Protein AF-A0A1C0ZVG7-F1 (afdb_monomer)

Organism: NCBI:txid512399

Secondary structure (DSSP, 8-state):
--HHHHHHHHHHHHH-TTSPPP--SS-TTSPPPEEEEETTEEEEE-SSSS-EE-PPPGGGG-HHHHHHHHHHTT--

Sequence (76 aa):
MNQEDVKQRIKDYQQADGVHPLTCGLDSKHEKLYPKILEQGLVLLCPNCNYTQTYIPDLFFDDGFYEWLRGMKRLI

Structure (mmCIF, N/CA/C/O backbone):
data_AF-A0A1C0ZVG7-F1
#
_entry.id   AF-A0A1C0ZVG7-F1
#
loop_
_atom_site.group_PDB
_atom_site.id
_atom_site.type_symbol
_atom_site.label_atom_id
_atom_site.label_alt_id
_atom_site.label_comp_id
_atom_site.label_asym_id
_atom_site.label_entity_id
_atom_site.label_seq_id
_atom_site.pdbx_PDB_ins_code
_atom_site.Cartn_x
_atom_site.Cartn_y
_atom_site.Cartn_z
_atom_site.occupancy
_atom_site.B_iso_or_equiv
_atom_site.auth_seq_id
_atom_site.auth_comp_id
_atom_site.auth_asym_id
_atom_site.auth_atom_id
_atom_site.pdbx_PDB_model_num
ATOM 1 N N . MET A 1 1 ? -4.487 -9.284 13.768 1.00 78.56 1 MET A N 1
ATOM 2 C CA . MET A 1 1 ? -3.580 -8.173 13.413 1.00 78.56 1 MET A CA 1
ATOM 3 C C . MET A 1 1 ? -4.399 -6.911 13.177 1.00 78.56 1 MET A C 1
ATOM 5 O O . MET A 1 1 ? -5.496 -7.033 12.642 1.00 78.56 1 MET A O 1
ATOM 9 N N . ASN A 1 2 ? -3.935 -5.738 13.620 1.00 91.75 2 ASN A N 1
ATOM 10 C CA . ASN A 1 2 ? -4.686 -4.490 13.440 1.00 91.75 2 ASN A CA 1
ATOM 11 C C . ASN A 1 2 ? -4.369 -3.839 12.071 1.00 91.75 2 ASN A C 1
ATOM 13 O O . ASN A 1 2 ? -3.404 -4.208 11.404 1.00 91.75 2 ASN A O 1
ATOM 17 N N . GLN A 1 3 ? -5.184 -2.878 11.625 1.00 94.06 3 GLN A N 1
ATOM 18 C CA . GLN A 1 3 ? -4.999 -2.237 10.312 1.00 94.06 3 GLN A CA 1
ATOM 19 C C . GLN A 1 3 ? -3.718 -1.392 10.208 1.00 94.06 3 GLN A C 1
ATOM 21 O O . GLN A 1 3 ? -3.172 -1.262 9.112 1.00 94.06 3 GLN A O 1
ATOM 26 N N . GLU A 1 4 ? -3.226 -0.826 11.313 1.00 95.94 4 GLU A N 1
ATOM 27 C CA . GLU A 1 4 ? -1.963 -0.078 11.331 1.00 95.94 4 GLU A CA 1
ATOM 28 C C . GLU A 1 4 ? -0.761 -1.006 11.122 1.00 95.94 4 GLU A C 1
ATOM 30 O O . GLU A 1 4 ? 0.152 -0.657 10.372 1.00 95.94 4 GLU A O 1
ATOM 35 N N . ASP A 1 5 ? -0.800 -2.220 11.677 1.00 95.38 5 ASP A N 1
ATOM 36 C CA . ASP A 1 5 ? 0.225 -3.240 11.452 1.00 95.38 5 ASP A CA 1
ATOM 37 C C . ASP A 1 5 ? 0.301 -3.582 9.956 1.00 95.38 5 ASP A C 1
ATOM 39 O O . ASP A 1 5 ? 1.368 -3.497 9.352 1.00 95.38 5 ASP A O 1
ATOM 43 N N . VAL A 1 6 ? -0.837 -3.895 9.322 1.00 96.50 6 VAL A N 1
ATOM 44 C CA . VAL A 1 6 ? -0.894 -4.246 7.889 1.00 96.50 6 VAL A CA 1
ATOM 45 C C . VAL A 1 6 ? -0.450 -3.072 7.014 1.00 96.50 6 VAL A C 1
ATOM 47 O O . VAL A 1 6 ? 0.332 -3.242 6.079 1.00 96.50 6 VAL A O 1
ATOM 50 N N . LYS A 1 7 ? -0.881 -1.852 7.346 1.00 97.25 7 LYS A N 1
ATOM 51 C CA . LYS A 1 7 ? -0.423 -0.621 6.689 1.00 97.25 7 LYS A CA 1
ATOM 52 C C . LYS A 1 7 ? 1.094 -0.463 6.778 1.00 97.25 7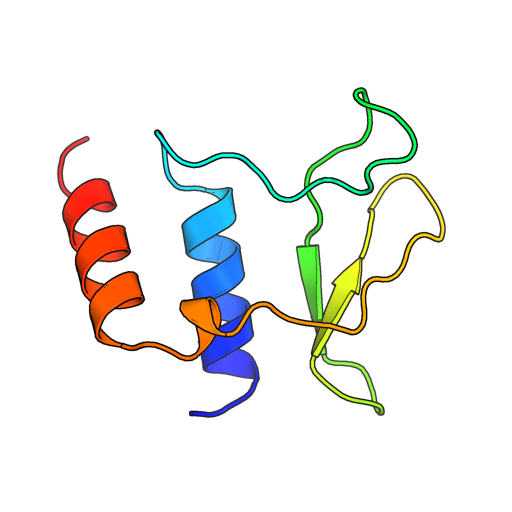 LYS A C 1
ATOM 54 O O . LYS A 1 7 ? 1.712 -0.071 5.788 1.00 97.25 7 LYS A O 1
ATOM 59 N N . GLN A 1 8 ? 1.704 -0.778 7.919 1.00 96.25 8 GLN A N 1
ATOM 60 C CA . GLN A 1 8 ? 3.156 -0.745 8.066 1.00 96.25 8 GLN A CA 1
ATOM 61 C C . GLN A 1 8 ? 3.841 -1.847 7.245 1.00 96.25 8 GLN A C 1
ATOM 63 O O . GLN A 1 8 ? 4.814 -1.553 6.554 1.00 96.25 8 GLN A O 1
ATOM 68 N N . ARG A 1 9 ? 3.295 -3.072 7.218 1.00 96.12 9 ARG A N 1
ATOM 69 C CA . ARG A 1 9 ? 3.810 -4.173 6.377 1.00 96.12 9 ARG A CA 1
ATOM 70 C C . ARG A 1 9 ? 3.849 -3.800 4.897 1.00 96.12 9 ARG A C 1
ATOM 72 O O . ARG A 1 9 ? 4.851 -4.029 4.227 1.00 96.12 9 ARG A O 1
ATOM 79 N N . ILE A 1 10 ? 2.789 -3.165 4.398 1.00 96.62 10 ILE A N 1
ATOM 80 C CA . ILE A 1 10 ? 2.720 -2.678 3.013 1.00 96.62 10 ILE A CA 1
ATOM 81 C C . ILE A 1 10 ? 3.787 -1.607 2.751 1.00 96.62 10 ILE A C 1
ATOM 83 O O . ILE A 1 10 ? 4.428 -1.627 1.700 1.00 96.62 10 ILE A O 1
ATOM 87 N N . LYS A 1 11 ? 3.996 -0.667 3.684 1.00 95.81 11 LYS A N 1
ATOM 88 C CA . LYS A 1 11 ? 5.048 0.354 3.545 1.00 95.81 11 LYS A CA 1
ATOM 89 C C . LYS A 1 11 ? 6.432 -0.280 3.46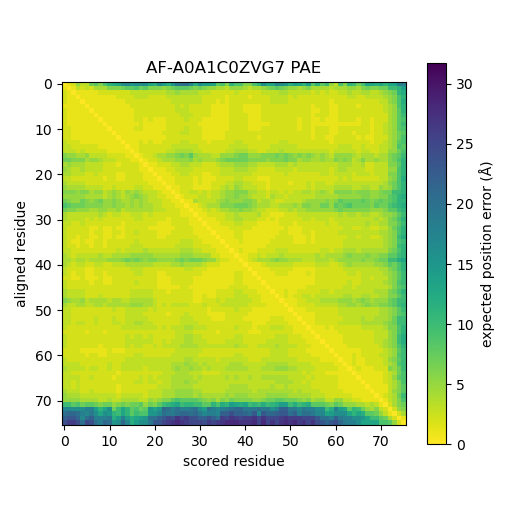9 1.00 95.81 11 LYS A C 1
ATOM 91 O O . LYS A 1 11 ? 7.213 0.099 2.602 1.00 95.81 11 LYS A O 1
ATOM 96 N N . ASP A 1 12 ? 6.712 -1.242 4.343 1.00 94.94 12 ASP A N 1
ATOM 97 C CA . ASP A 1 12 ? 7.987 -1.955 4.344 1.00 94.94 12 ASP A CA 1
ATOM 98 C C . ASP A 1 12 ? 8.194 -2.713 3.032 1.00 94.94 12 ASP A C 1
ATOM 100 O O . ASP A 1 12 ? 9.275 -2.635 2.456 1.00 94.94 12 ASP A O 1
ATOM 104 N N . TYR A 1 13 ? 7.149 -3.369 2.522 1.00 95.25 13 TYR A N 1
ATOM 105 C CA . TYR A 1 13 ? 7.181 -4.061 1.235 1.00 95.25 13 TYR A CA 1
ATOM 106 C C . TYR A 1 13 ? 7.495 -3.105 0.083 1.00 95.25 13 TYR A C 1
ATOM 108 O O . TYR A 1 13 ? 8.407 -3.352 -0.693 1.00 95.25 13 TYR A O 1
ATOM 116 N N . GLN A 1 14 ? 6.809 -1.961 -0.002 1.00 94.31 14 GLN A N 1
ATOM 117 C CA . GLN A 1 14 ? 7.039 -0.978 -1.071 1.00 94.31 14 GLN A CA 1
ATOM 118 C C . GLN A 1 14 ? 8.445 -0.346 -1.040 1.00 94.31 14 GLN A C 1
ATOM 120 O O . GLN A 1 14 ? 8.867 0.246 -2.041 1.00 94.31 14 GLN A O 1
ATOM 125 N N . GLN A 1 15 ? 9.151 -0.452 0.090 1.00 92.38 15 GLN A N 1
ATOM 126 C CA . GLN A 1 15 ? 10.533 -0.003 0.284 1.00 92.38 15 GLN A CA 1
ATOM 127 C C . GLN A 1 15 ? 11.573 -1.119 0.129 1.00 92.38 15 GLN A C 1
ATOM 129 O O . GLN A 1 15 ? 12.760 -0.813 0.136 1.00 92.38 15 GLN A O 1
ATOM 134 N N . ALA A 1 16 ? 11.163 -2.385 0.060 1.00 90.56 16 ALA A N 1
ATOM 135 C CA . ALA A 1 16 ? 12.094 -3.499 -0.011 1.00 90.56 16 ALA A CA 1
ATOM 136 C C . ALA A 1 16 ? 12.681 -3.627 -1.420 1.00 90.56 16 ALA A C 1
ATOM 138 O O . ALA A 1 16 ? 11.957 -3.599 -2.419 1.00 90.56 16 ALA A O 1
ATOM 139 N N . ASP A 1 17 ? 13.994 -3.819 -1.491 1.00 84.19 17 ASP A N 1
ATOM 140 C CA . ASP A 1 17 ? 14.659 -4.170 -2.737 1.00 84.19 17 ASP A CA 1
ATOM 141 C C . ASP A 1 17 ? 14.394 -5.648 -3.056 1.00 84.19 17 ASP A C 1
ATOM 143 O O . ASP A 1 17 ? 14.458 -6.516 -2.185 1.00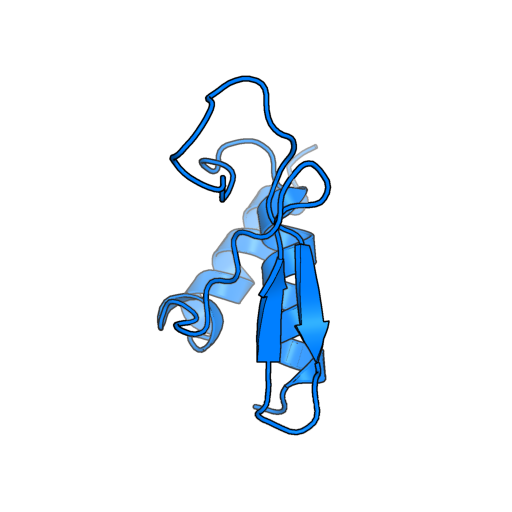 84.19 17 ASP A O 1
ATOM 147 N N . GLY A 1 18 ? 14.059 -5.943 -4.313 1.00 85.25 18 GLY A N 1
ATOM 148 C CA . GLY A 1 18 ? 13.803 -7.31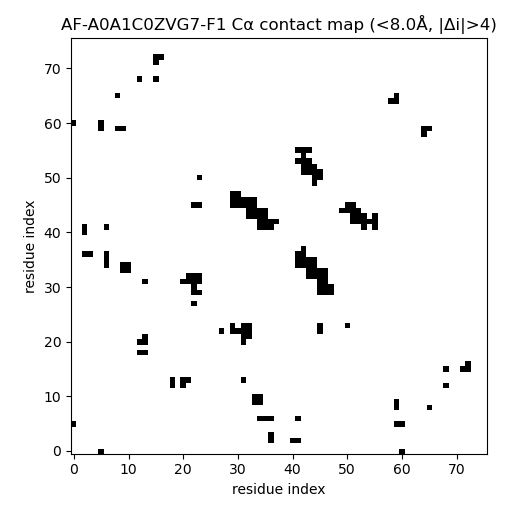2 -4.777 1.00 85.25 18 GLY A CA 1
ATOM 149 C C . GLY A 1 18 ? 12.339 -7.759 -4.764 1.00 85.25 18 GLY A C 1
ATOM 150 O O . GLY A 1 18 ? 12.062 -8.895 -5.143 1.00 85.25 18 GLY A O 1
ATOM 151 N N . VAL A 1 19 ? 11.393 -6.886 -4.401 1.00 90.06 19 VAL A N 1
ATOM 152 C CA . VAL A 1 19 ? 9.958 -7.147 -4.594 1.00 90.06 19 VAL A CA 1
ATOM 153 C C . VAL A 1 19 ? 9.385 -6.307 -5.732 1.00 90.06 19 VAL A C 1
ATOM 155 O O . VAL A 1 19 ? 9.860 -5.210 -6.029 1.00 90.06 19 VAL A O 1
ATOM 158 N N . HIS A 1 20 ? 8.329 -6.808 -6.373 1.00 91.75 20 HIS A N 1
ATOM 159 C CA . HIS A 1 20 ? 7.611 -6.022 -7.370 1.00 91.75 20 HIS A CA 1
ATOM 160 C C . HIS A 1 20 ? 6.724 -4.980 -6.679 1.00 91.75 20 HIS A C 1
ATOM 162 O O . HIS A 1 20 ? 5.889 -5.356 -5.848 1.00 91.75 20 HIS A O 1
ATOM 168 N N . PRO A 1 21 ? 6.869 -3.685 -7.011 1.00 93.69 21 PRO A N 1
ATOM 169 C CA . PRO A 1 21 ? 6.084 -2.639 -6.378 1.00 93.69 21 PRO A CA 1
ATOM 170 C C . PRO A 1 21 ? 4.602 -2.774 -6.724 1.00 93.69 21 PRO A C 1
ATOM 172 O O . PRO A 1 21 ? 4.240 -3.117 -7.852 1.00 93.69 21 PRO A O 1
ATOM 175 N N . LEU A 1 22 ? 3.734 -2.436 -5.771 1.00 95.50 22 LEU A N 1
ATOM 176 C CA . LEU A 1 22 ? 2.301 -2.342 -6.050 1.00 95.50 22 LEU A CA 1
ATOM 177 C C . LEU A 1 22 ? 2.053 -1.042 -6.819 1.00 95.50 22 LEU A C 1
ATOM 179 O O . LEU A 1 22 ? 2.402 0.037 -6.331 1.00 95.50 22 LEU A O 1
ATOM 183 N N . THR A 1 23 ? 1.453 -1.141 -8.002 1.00 95.75 23 THR A N 1
ATOM 184 C CA . THR A 1 23 ? 1.147 -0.014 -8.898 1.00 95.75 23 THR A CA 1
ATOM 185 C C . THR A 1 23 ? -0.335 -0.023 -9.267 1.00 95.75 23 THR A C 1
ATOM 187 O O . THR A 1 23 ? -1.027 -1.017 -9.062 1.00 95.75 23 THR A O 1
ATOM 190 N N . CYS A 1 24 ? -0.848 1.092 -9.793 1.00 95.12 24 CYS A N 1
AT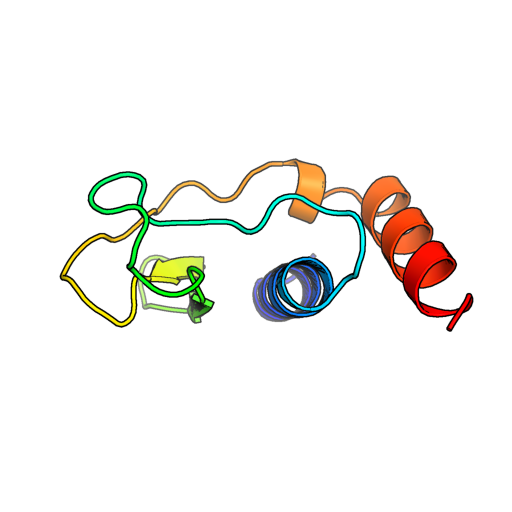OM 191 C CA . CYS A 1 24 ? -2.272 1.217 -10.129 1.00 95.12 24 CYS A CA 1
ATOM 192 C C . CYS A 1 24 ? -2.707 0.443 -11.386 1.00 95.12 24 CYS A C 1
ATOM 194 O O . CYS A 1 24 ? -3.897 0.395 -11.677 1.00 95.12 24 CYS A O 1
ATOM 196 N N . GLY A 1 25 ? -1.769 -0.106 -12.166 1.00 91.25 25 GLY A N 1
ATOM 197 C CA . GLY A 1 25 ? -2.049 -0.850 -13.401 1.00 91.25 25 GLY A CA 1
ATOM 198 C C . GLY A 1 25 ? -2.592 -0.024 -14.579 1.00 91.25 25 GLY A C 1
ATOM 199 O O . GLY A 1 25 ? -2.691 -0.558 -15.678 1.00 91.25 25 GLY A O 1
ATOM 200 N N . LEU A 1 26 ? -2.924 1.257 -14.378 1.00 92.88 26 LEU A N 1
ATOM 201 C CA . LEU A 1 26 ? -3.472 2.142 -15.416 1.00 92.88 26 LEU A CA 1
ATOM 202 C C . LEU A 1 26 ? -2.388 2.812 -16.267 1.00 92.88 26 LEU A C 1
ATOM 204 O O . LEU A 1 26 ? -2.529 2.908 -17.482 1.00 92.88 26 LEU A O 1
ATOM 208 N N . ASP A 1 27 ? -1.316 3.275 -15.629 1.00 92.12 27 ASP A N 1
ATOM 209 C CA . ASP A 1 27 ? -0.147 3.862 -16.284 1.00 92.12 27 ASP A CA 1
ATOM 210 C C . ASP A 1 27 ? 1.106 3.380 -15.546 1.00 92.12 27 ASP A C 1
ATOM 212 O O . ASP A 1 27 ? 1.199 3.476 -14.319 1.00 92.12 27 ASP A O 1
ATOM 216 N N . SER A 1 28 ? 2.070 2.842 -16.292 1.00 88.88 28 SER A N 1
ATOM 217 C CA . SER A 1 28 ? 3.335 2.340 -15.749 1.00 88.88 28 SER A CA 1
ATOM 218 C C . SER A 1 28 ? 4.260 3.447 -15.239 1.00 88.88 28 SER A C 1
ATOM 220 O O . SER A 1 28 ? 5.225 3.151 -14.536 1.00 88.88 28 SER A O 1
ATOM 222 N N . LYS A 1 29 ? 3.976 4.713 -15.567 1.00 93.44 29 LYS A N 1
ATOM 223 C CA . LYS A 1 29 ? 4.694 5.890 -15.064 1.00 93.44 29 LYS A CA 1
ATOM 224 C C . LYS A 1 29 ? 4.162 6.399 -13.727 1.00 93.44 29 LYS A C 1
ATOM 226 O O . LYS A 1 29 ? 4.806 7.254 -13.125 1.00 93.44 29 LYS A O 1
ATOM 231 N N . HIS A 1 30 ? 3.001 5.924 -13.275 1.00 95.50 30 HIS A N 1
ATOM 232 C CA . HIS A 1 30 ? 2.482 6.302 -11.966 1.00 95.50 30 HIS A CA 1
ATOM 233 C C . HIS A 1 30 ? 3.349 5.723 -10.846 1.00 95.50 30 HIS A C 1
ATOM 235 O O . HIS A 1 30 ? 3.905 4.628 -10.942 1.00 95.50 30 HIS A O 1
ATOM 241 N N . GLU A 1 31 ? 3.434 6.470 -9.756 1.00 96.44 31 GLU A N 1
ATOM 242 C CA . GLU A 1 31 ? 4.138 6.074 -8.554 1.00 96.44 31 GLU A CA 1
ATOM 243 C C . GLU A 1 31 ? 3.427 4.908 -7.850 1.00 96.44 31 GLU A C 1
ATOM 245 O O . GLU A 1 31 ? 2.268 4.554 -8.107 1.00 96.44 31 GLU A O 1
ATOM 250 N N . LYS A 1 32 ? 4.169 4.303 -6.922 1.00 96.50 32 LYS A N 1
ATOM 251 C CA . LYS A 1 32 ? 3.732 3.165 -6.116 1.00 96.50 32 LYS A CA 1
ATOM 252 C C . LYS A 1 32 ? 2.453 3.502 -5.345 1.00 96.50 32 LYS A C 1
ATOM 254 O O . LYS A 1 32 ? 2.304 4.598 -4.804 1.00 96.50 32 LYS A O 1
ATOM 259 N N . LEU A 1 33 ? 1.556 2.524 -5.230 1.00 97.38 33 LEU A N 1
ATOM 260 C CA . LEU A 1 33 ? 0.388 2.642 -4.3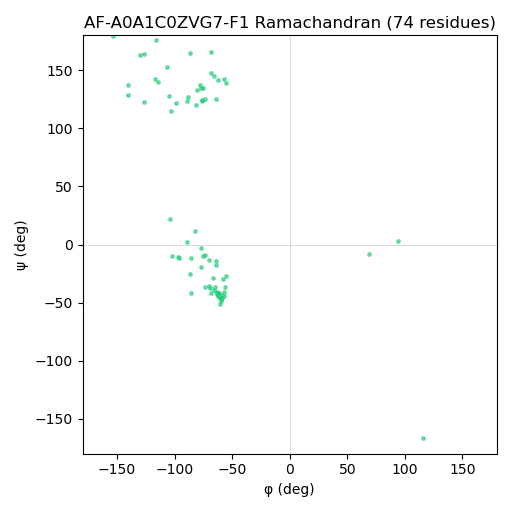64 1.00 97.38 33 LEU A CA 1
ATOM 261 C C . LEU A 1 33 ? 0.823 2.802 -2.903 1.00 97.38 33 LEU A C 1
ATOM 263 O O . LEU A 1 33 ? 1.741 2.114 -2.448 1.00 97.38 33 LEU A O 1
ATOM 267 N N . TYR A 1 34 ? 0.121 3.643 -2.147 1.00 97.00 34 TYR A N 1
ATOM 268 C CA . TYR A 1 34 ? 0.369 3.821 -0.717 1.00 97.00 34 TYR A CA 1
ATOM 269 C C . TYR A 1 34 ? -0.847 3.410 0.126 1.00 97.00 34 TYR A C 1
ATOM 271 O O . TYR A 1 34 ? -1.989 3.647 -0.275 1.00 97.00 34 TYR A O 1
ATOM 279 N N . PRO A 1 35 ? -0.628 2.795 1.302 1.00 97.88 35 PRO A N 1
ATOM 280 C CA . PRO A 1 35 ? -1.712 2.383 2.181 1.00 97.88 35 PRO A CA 1
ATOM 281 C C . PRO A 1 35 ? -2.288 3.563 2.974 1.00 97.88 35 PRO A C 1
ATOM 283 O O . PRO A 1 35 ? -1.545 4.369 3.547 1.00 97.88 35 PRO A O 1
ATOM 286 N N . LYS A 1 36 ? -3.618 3.627 3.079 1.00 97.56 36 LYS A N 1
ATOM 287 C CA . LYS A 1 36 ? -4.353 4.606 3.892 1.00 97.56 36 LYS A CA 1
ATOM 288 C C . LYS A 1 36 ? -5.548 3.939 4.571 1.00 97.56 36 LYS A C 1
ATOM 290 O O . LYS A 1 36 ? -6.255 3.159 3.947 1.00 97.56 36 LYS A O 1
ATOM 295 N N . ILE A 1 37 ? -5.775 4.259 5.841 1.00 97.12 37 ILE A N 1
ATOM 296 C CA . ILE A 1 37 ? -6.978 3.834 6.565 1.00 97.12 37 ILE A CA 1
ATOM 297 C C . ILE A 1 37 ? -8.042 4.907 6.358 1.00 97.12 37 ILE A C 1
ATOM 299 O O . ILE A 1 37 ? -7.795 6.086 6.618 1.00 97.12 37 ILE A O 1
ATOM 303 N N . LEU A 1 38 ? -9.190 4.489 5.841 1.00 95.2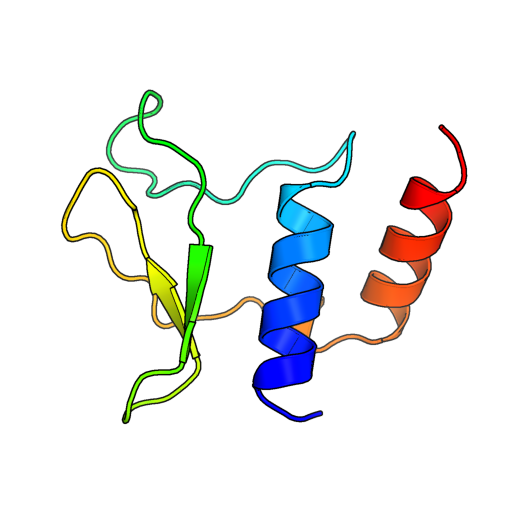5 38 LEU A N 1
ATOM 304 C CA . LEU A 1 38 ? -10.397 5.290 5.661 1.00 95.25 38 LEU A CA 1
ATOM 305 C C . LEU A 1 38 ? -11.515 4.705 6.540 1.00 95.25 38 LEU A C 1
ATOM 307 O O . LEU A 1 38 ? -11.326 3.659 7.159 1.00 95.25 38 LEU A O 1
ATOM 311 N N . GLU A 1 39 ? -12.683 5.347 6.587 1.00 93.50 39 GLU A N 1
ATOM 312 C CA . GLU A 1 39 ? -13.830 4.867 7.383 1.00 93.50 39 GLU A CA 1
ATOM 313 C C . GLU A 1 39 ? -14.245 3.434 7.011 1.00 93.50 39 GLU A C 1
ATOM 315 O O . GLU A 1 39 ? -14.554 2.625 7.881 1.00 93.50 39 GLU A O 1
ATOM 320 N N . GLN A 1 40 ? -14.166 3.088 5.724 1.00 91.06 40 GLN A N 1
ATOM 321 C CA . GLN A 1 40 ? -14.441 1.746 5.204 1.00 91.06 40 GLN A CA 1
ATOM 322 C C . GLN A 1 40 ? -13.309 0.722 5.431 1.00 91.06 40 GLN A C 1
ATOM 324 O O . GLN A 1 40 ? -13.458 -0.441 5.061 1.00 91.06 40 GLN A O 1
ATOM 329 N N . GLY A 1 41 ? -12.175 1.137 6.005 1.00 94.56 41 GLY A N 1
ATOM 330 C CA . GLY A 1 41 ? -11.016 0.289 6.286 1.00 94.56 41 GLY A CA 1
ATOM 331 C C . GLY A 1 41 ? -9.748 0.657 5.511 1.00 94.56 41 GLY A C 1
ATOM 332 O O . GLY A 1 41 ? -9.618 1.743 4.940 1.00 94.56 41 GLY A O 1
ATOM 333 N N . LEU A 1 42 ? -8.774 -0.255 5.538 1.00 97.25 42 LEU A N 1
ATOM 334 C CA . LEU A 1 42 ? -7.473 -0.095 4.888 1.00 97.25 42 LEU A CA 1
ATOM 335 C C . LEU A 1 42 ? -7.593 -0.244 3.365 1.00 97.25 42 LEU A C 1
ATOM 337 O O . LEU A 1 42 ? -8.055 -1.270 2.877 1.00 97.25 42 LEU A O 1
ATOM 341 N N . VAL A 1 43 ? -7.117 0.756 2.625 1.00 97.75 43 VAL A N 1
ATOM 342 C CA . VAL A 1 43 ? -7.085 0.768 1.156 1.00 97.75 43 VAL A CA 1
ATOM 343 C C . VAL A 1 43 ? -5.700 1.144 0.630 1.00 97.75 43 VAL A C 1
ATOM 345 O O . VAL A 1 43 ? -4.885 1.730 1.346 1.00 97.75 43 VAL A O 1
ATOM 348 N N . LEU A 1 44 ? -5.451 0.846 -0.644 1.00 97.88 44 LEU A N 1
ATOM 349 C CA . LEU A 1 44 ? -4.293 1.306 -1.407 1.00 97.88 44 LEU A CA 1
ATOM 350 C C . LEU A 1 44 ? -4.712 2.406 -2.385 1.00 97.88 44 LEU A C 1
ATOM 352 O O . LEU A 1 44 ? -5.642 2.220 -3.171 1.00 97.88 44 LEU A O 1
ATOM 356 N N . LEU A 1 45 ? -4.012 3.536 -2.356 1.00 97.75 45 LEU A N 1
ATOM 357 C CA . LEU A 1 45 ? -4.303 4.697 -3.195 1.00 97.75 45 LEU A CA 1
ATOM 358 C C . LEU A 1 45 ? -3.169 4.958 -4.178 1.00 97.75 45 LEU A C 1
ATOM 360 O O . LEU A 1 45 ? -1.994 4.857 -3.822 1.00 97.75 45 LEU A O 1
ATOM 364 N N . CYS A 1 46 ? -3.525 5.323 -5.409 1.00 97.62 46 CYS A N 1
ATOM 365 C CA . CYS A 1 46 ? -2.568 5.891 -6.348 1.00 97.62 46 CYS A CA 1
ATOM 366 C C . CYS A 1 46 ? -2.372 7.382 -6.036 1.00 97.62 46 CYS A C 1
ATOM 368 O O . CYS A 1 46 ? -3.357 8.093 -5.847 1.00 97.62 46 CYS A O 1
ATOM 370 N N . PRO A 1 47 ? -1.132 7.890 -5.975 1.00 96.75 47 PRO A N 1
ATOM 371 C CA . PRO A 1 47 ? -0.899 9.317 -5.756 1.00 96.75 47 PRO A CA 1
ATOM 372 C C . PRO A 1 47 ? -1.136 10.164 -7.016 1.00 96.75 47 PRO A C 1
ATOM 374 O O . PRO A 1 47 ? -1.344 11.368 -6.900 1.00 96.75 47 PRO A O 1
ATOM 377 N N . ASN A 1 48 ? -1.134 9.561 -8.211 1.00 97.94 48 ASN A N 1
ATOM 378 C CA . ASN A 1 48 ? -1.229 10.296 -9.479 1.00 97.94 48 ASN A CA 1
ATOM 379 C C . ASN A 1 48 ? -2.625 10.250 -10.119 1.00 97.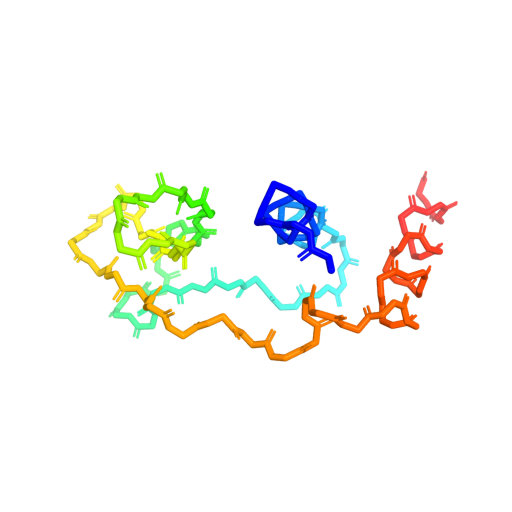94 48 ASN A C 1
ATOM 381 O O . ASN A 1 48 ? -2.877 10.974 -11.079 1.00 97.94 48 ASN A O 1
ATOM 385 N N . CYS A 1 49 ? -3.544 9.417 -9.621 1.00 96.06 49 CYS A N 1
ATOM 386 C CA . CYS A 1 49 ? -4.911 9.336 -10.136 1.00 96.06 49 CYS A CA 1
ATOM 387 C C . CYS A 1 49 ? -5.904 8.850 -9.072 1.00 96.06 49 CYS A C 1
ATOM 389 O O . CYS A 1 49 ? -5.531 8.511 -7.954 1.00 96.06 49 CYS A O 1
ATOM 391 N N . ASN A 1 50 ? -7.182 8.754 -9.442 1.00 96.00 50 ASN A N 1
ATOM 392 C CA . ASN A 1 50 ? -8.263 8.377 -8.524 1.00 96.00 50 ASN A CA 1
ATOM 393 C C . ASN A 1 50 ? -8.397 6.855 -8.311 1.00 96.00 50 ASN A C 1
ATOM 395 O O . ASN A 1 50 ? -9.398 6.396 -7.758 1.00 96.00 50 ASN A O 1
ATOM 399 N N . TYR A 1 51 ? -7.422 6.057 -8.762 1.00 96.31 51 TYR A N 1
ATOM 400 C CA . TYR A 1 51 ? -7.442 4.613 -8.552 1.00 96.31 51 TYR A CA 1
ATOM 401 C C . TYR A 1 51 ? -7.353 4.286 -7.058 1.00 96.31 51 TYR A C 1
ATOM 403 O O . TYR A 1 51 ? -6.420 4.700 -6.364 1.00 96.31 51 TYR A O 1
ATOM 411 N N . THR A 1 52 ? -8.327 3.509 -6.589 1.00 96.88 52 THR A N 1
ATOM 412 C CA . THR A 1 52 ? -8.420 3.013 -5.217 1.00 96.88 52 THR A CA 1
ATOM 413 C C . THR A 1 52 ? -8.580 1.505 -5.258 1.00 96.88 52 THR A C 1
ATOM 415 O O . THR A 1 52 ? -9.538 0.994 -5.833 1.00 96.88 52 THR A O 1
ATOM 418 N N . GLN A 1 53 ? -7.666 0.796 -4.608 1.00 95.81 53 GLN A N 1
ATOM 419 C CA . GLN A 1 53 ? -7.749 -0.644 -4.427 1.00 95.81 53 GLN A CA 1
ATOM 420 C C . GLN A 1 53 ? -8.190 -0.950 -2.996 1.00 95.81 53 GLN A C 1
ATOM 422 O O . GLN A 1 53 ? -7.486 -0.658 -2.029 1.00 95.81 53 GLN A O 1
ATOM 427 N N . THR A 1 54 ? -9.377 -1.538 -2.874 1.00 95.88 54 THR A N 1
ATOM 428 C CA . THR A 1 54 ? -9.987 -1.925 -1.594 1.00 95.88 54 THR A CA 1
ATOM 429 C C . THR A 1 54 ? -9.544 -3.306 -1.122 1.00 95.88 54 THR A C 1
ATOM 431 O O . THR A 1 54 ? -9.546 -3.576 0.073 1.00 95.88 54 THR A O 1
ATOM 434 N N . TYR A 1 55 ? -9.143 -4.179 -2.046 1.00 94.75 55 TYR A N 1
ATOM 435 C CA . TYR A 1 55 ? -8.611 -5.493 -1.712 1.00 94.75 55 TYR A CA 1
ATOM 436 C C . TYR A 1 55 ? -7.131 -5.403 -1.327 1.00 94.75 55 TYR A C 1
ATOM 438 O O . TYR A 1 55 ? -6.288 -5.000 -2.136 1.00 94.75 55 TYR A O 1
ATOM 446 N N . ILE A 1 56 ? -6.811 -5.812 -0.101 1.00 96.31 56 ILE A N 1
ATOM 447 C CA . ILE A 1 56 ? -5.436 -5.964 0.376 1.00 96.31 56 ILE A CA 1
ATOM 448 C C . ILE A 1 56 ? -5.058 -7.448 0.264 1.00 96.31 56 ILE A C 1
ATOM 450 O O . ILE A 1 56 ? -5.746 -8.264 0.870 1.00 96.31 56 ILE A O 1
ATOM 454 N N . PRO A 1 57 ? -3.995 -7.815 -0.478 1.00 94.44 57 PRO A N 1
ATOM 455 C CA . PRO A 1 57 ? -3.567 -9.207 -0.605 1.00 94.44 57 PRO A CA 1
ATOM 456 C C . PRO A 1 57 ? -3.300 -9.901 0.739 1.00 94.44 57 PRO A C 1
ATOM 458 O O . PRO A 1 57 ? -2.630 -9.335 1.606 1.00 94.44 57 PRO A O 1
ATOM 461 N N . ASP A 1 58 ? -3.733 -11.160 0.857 1.00 95.62 58 ASP A N 1
ATOM 462 C CA . ASP A 1 58 ? -3.625 -11.977 2.079 1.00 95.62 58 ASP A CA 1
ATOM 463 C C . ASP A 1 58 ? -2.194 -12.114 2.620 1.00 95.62 58 ASP A C 1
ATOM 465 O O . ASP A 1 58 ? -1.994 -12.238 3.824 1.00 95.62 58 ASP A O 1
ATOM 469 N N . LEU A 1 59 ? -1.177 -12.011 1.759 1.00 94.44 59 LEU A N 1
ATOM 470 C CA . LEU A 1 59 ? 0.233 -12.056 2.165 1.00 94.44 59 LEU A CA 1
ATOM 471 C C . LEU A 1 59 ? 0.598 -10.971 3.193 1.00 94.44 59 LEU A C 1
ATOM 473 O O . LEU A 1 59 ? 1.470 -11.179 4.028 1.00 94.44 59 LEU A O 1
ATOM 477 N N . PHE A 1 60 ? -0.081 -9.817 3.174 1.00 95.56 60 PHE A N 1
ATOM 478 C CA . PHE A 1 60 ? 0.144 -8.762 4.167 1.00 95.56 60 PHE A CA 1
ATOM 479 C C . PHE A 1 60 ? -0.473 -9.098 5.527 1.00 95.56 60 PHE A C 1
ATOM 481 O O . PHE A 1 60 ? -0.195 -8.411 6.510 1.00 95.56 60 PHE A O 1
ATOM 488 N N . PHE A 1 61 ? -1.287 -10.152 5.583 1.00 95.00 61 PHE A N 1
ATOM 489 C CA . PHE A 1 61 ? -1.860 -10.704 6.799 1.00 95.00 61 PHE A CA 1
ATOM 490 C C . PHE A 1 61 ? -1.059 -11.886 7.358 1.00 95.00 61 PHE A C 1
ATOM 492 O O . PHE A 1 61 ? -1.272 -12.264 8.508 1.00 95.00 61 PHE A O 1
ATOM 499 N N . ASP A 1 62 ? -0.116 -12.418 6.580 1.00 95.50 62 ASP A N 1
ATOM 500 C CA . ASP A 1 62 ? 0.720 -13.555 6.949 1.00 95.50 62 ASP A CA 1
ATOM 501 C C . ASP A 1 62 ? 1.995 -13.110 7.683 1.00 95.50 62 ASP A C 1
ATOM 503 O O . ASP A 1 62 ? 2.749 -12.243 7.227 1.00 95.50 62 ASP A O 1
ATOM 507 N N . ASP A 1 63 ? 2.232 -13.695 8.856 1.00 93.94 63 ASP A N 1
ATOM 508 C CA . ASP A 1 63 ? 3.402 -13.387 9.683 1.00 93.94 63 ASP A CA 1
ATOM 509 C C . ASP A 1 63 ? 4.688 -13.981 9.100 1.00 93.94 63 ASP A C 1
ATOM 511 O O . ASP A 1 63 ? 5.731 -13.330 9.144 1.00 93.94 63 ASP A O 1
ATOM 515 N N . GLY A 1 64 ? 4.620 -15.174 8.499 1.00 94.12 64 GLY A N 1
ATOM 516 C CA . GLY A 1 64 ? 5.781 -15.835 7.900 1.00 94.12 64 GLY A CA 1
ATOM 517 C C . GLY A 1 64 ? 6.369 -15.029 6.743 1.00 94.12 64 GLY A C 1
ATOM 518 O O . GLY A 1 64 ? 7.580 -14.804 6.683 1.00 94.12 64 GLY A O 1
ATOM 519 N N . PHE A 1 65 ? 5.505 -14.519 5.867 1.00 92.38 65 PHE A N 1
ATOM 520 C CA . PHE A 1 65 ? 5.876 -13.610 4.793 1.00 92.38 65 PHE A CA 1
ATOM 521 C C . PHE A 1 65 ? 6.540 -12.342 5.332 1.00 92.38 65 PHE A C 1
ATOM 523 O O . PHE A 1 65 ? 7.570 -11.905 4.814 1.00 92.38 65 PHE A O 1
ATOM 530 N N . TYR A 1 66 ? 5.971 -11.736 6.375 1.00 92.31 66 TYR A N 1
ATOM 531 C CA . TYR A 1 66 ? 6.505 -10.483 6.893 1.00 92.31 66 TYR A CA 1
ATOM 532 C C . TYR A 1 66 ? 7.857 -10.658 7.597 1.00 92.31 66 TYR A C 1
ATOM 534 O O . TYR A 1 66 ? 8.741 -9.810 7.452 1.00 92.31 66 TYR A O 1
ATOM 542 N N . GLU A 1 67 ? 8.066 -11.776 8.290 1.00 92.25 67 GLU A N 1
ATOM 543 C CA . GLU A 1 67 ? 9.375 -12.116 8.850 1.00 92.25 67 GLU A CA 1
ATOM 544 C C . GLU A 1 67 ? 10.415 -12.378 7.750 1.00 92.25 67 GLU A C 1
ATOM 546 O O . GLU A 1 67 ? 11.543 -11.886 7.841 1.00 92.25 67 GLU A O 1
ATOM 551 N N . TRP A 1 68 ? 10.032 -13.045 6.655 1.00 90.56 68 TRP A N 1
ATOM 552 C CA . TRP A 1 68 ? 10.891 -13.181 5.473 1.00 90.56 68 TRP A CA 1
ATOM 553 C C . TRP A 1 68 ? 11.269 -11.816 4.872 1.00 90.56 68 TRP A C 1
ATOM 555 O O . TRP A 1 68 ? 12.452 -11.546 4.651 1.00 90.56 68 TRP A O 1
ATOM 565 N N . LEU A 1 69 ? 10.293 -10.919 4.693 1.00 90.12 69 LEU A N 1
ATOM 566 C CA . LEU A 1 69 ? 10.506 -9.566 4.168 1.00 90.12 69 LEU A CA 1
ATOM 567 C C . LEU A 1 69 ? 11.481 -8.756 5.041 1.00 90.12 69 LEU A C 1
ATOM 569 O O . LEU A 1 69 ? 12.384 -8.088 4.533 1.00 90.12 69 LEU A O 1
ATOM 573 N N . ARG A 1 70 ? 11.334 -8.832 6.369 1.00 87.88 70 ARG A N 1
ATOM 574 C CA . ARG A 1 70 ? 12.255 -8.198 7.328 1.00 87.88 70 ARG A CA 1
ATOM 575 C C . ARG A 1 70 ? 13.660 -8.790 7.267 1.00 87.88 70 ARG A C 1
ATOM 577 O O . ARG A 1 70 ? 14.631 -8.050 7.418 1.00 87.88 70 ARG A O 1
ATOM 584 N N . GLY A 1 71 ? 13.767 -10.098 7.040 1.00 86.31 71 GLY A N 1
ATOM 585 C CA . GLY A 1 71 ? 15.035 -10.790 6.823 1.00 86.31 71 GLY A CA 1
ATOM 586 C C . GLY A 1 71 ? 15.775 -10.280 5.586 1.00 86.31 71 GLY A C 1
ATOM 587 O O . GLY A 1 71 ? 16.974 -10.023 5.668 1.00 86.31 71 GLY A O 1
ATOM 588 N N . MET A 1 72 ? 15.065 -10.037 4.477 1.00 76.69 72 MET A N 1
ATOM 589 C CA . MET A 1 72 ? 15.660 -9.440 3.270 1.00 76.69 72 MET A CA 1
ATOM 590 C C . MET A 1 72 ? 16.191 -8.025 3.520 1.00 76.69 72 MET A C 1
ATOM 592 O O . MET A 1 72 ? 17.290 -7.693 3.083 1.00 76.69 72 MET A O 1
ATOM 596 N N . LYS A 1 73 ? 15.450 -7.205 4.279 1.00 63.62 73 LYS A N 1
ATOM 597 C CA . LYS A 1 73 ? 15.834 -5.817 4.596 1.00 63.62 73 LYS A CA 1
ATOM 598 C C . LYS A 1 73 ? 17.127 -5.711 5.429 1.00 63.62 73 LYS A C 1
ATOM 600 O O . LYS A 1 73 ? 17.671 -4.621 5.541 1.00 63.62 73 LYS A O 1
ATOM 605 N N . ARG A 1 74 ? 17.618 -6.811 6.024 1.00 59.91 74 ARG A N 1
ATOM 606 C CA . ARG A 1 74 ? 18.881 -6.875 6.794 1.00 59.91 74 ARG A CA 1
ATOM 607 C C . ARG A 1 74 ? 20.124 -7.214 5.954 1.00 59.91 74 ARG A C 1
ATOM 609 O O . ARG A 1 74 ? 21.199 -7.343 6.531 1.00 59.91 74 ARG A O 1
ATOM 616 N N . LEU A 1 75 ? 19.997 -7.375 4.635 1.00 45.97 75 LEU A N 1
ATOM 617 C CA . LEU 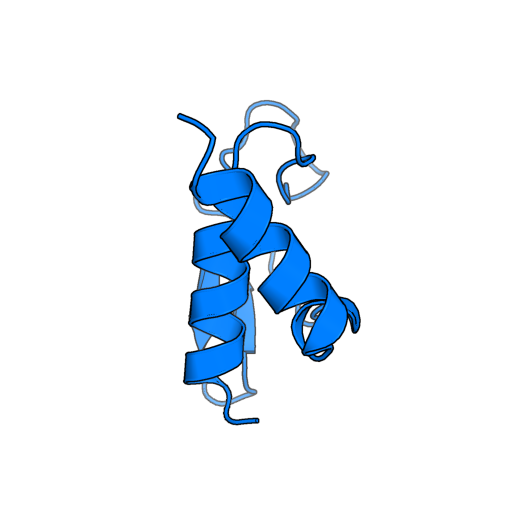A 1 75 ? 21.115 -7.705 3.736 1.00 45.97 75 LEU A CA 1
ATOM 618 C C . LEU A 1 75 ? 21.625 -6.514 2.903 1.00 45.97 75 LEU A C 1
ATOM 620 O O . LEU A 1 75 ? 22.264 -6.729 1.874 1.00 45.97 75 LEU A O 1
ATOM 624 N N . ILE A 1 76 ? 21.374 -5.278 3.348 1.00 43.19 76 ILE A N 1
ATOM 625 C CA . ILE A 1 76 ? 21.906 -4.050 2.734 1.00 43.19 76 ILE A CA 1
ATOM 626 C C . ILE A 1 76 ? 22.588 -3.200 3.802 1.00 43.19 76 ILE A C 1
ATOM 628 O O . ILE A 1 76 ? 21.961 -3.000 4.868 1.00 43.19 76 ILE A O 1
#

Solvent-accessible surface area (backbone atoms only — not comparable to full-atom values): 4796 Å² total; per-residue (Å²): 136,56,69,68,58,36,41,49,47,52,53,53,52,69,68,40,87,93,58,86,69,55,58,73,82,80,51,92,82,53,57,61,44,43,69,46,79,51,98,94,40,64,30,35,34,32,86,78,52,92,54,69,41,68,79,73,67,68,64,58,73,37,65,69,56,49,53,51,54,55,56,58,65,70,77,114

Foldseek 3Di:
DDQVQLQVLLVLQCVFPPHDAADLVPDPPWDGWHWDQDPLGIWTATPVDGRIGPDDDCLSVDPVSSVVSVVRVVPD

pLDDT: mean 91.74, std 10.11, range [43.19, 97.94]

Mean predicted aligned error: 3.8 Å

Nearest PDB structures (foldseek):
  1dcc-assembly1_A  TM=4.422E-01  e=8.710E+00  Saccharomyces cerevisiae
  1a2g-assembly1_A  TM=3.918E-01  e=7.175E+00  Saccharomyces cerevisiae
  1di2-assembly1_B  TM=2.768E-01  e=8.710E+00  Xenopus laevis

Radius of gyration: 12.67 Å; Cα contacts (8 Å, |Δi|>4): 91; chains: 1; bounding box: 36×26×30 Å